Protein AF-A0A4Q3CD72-F1 (afdb_monomer)

pLDDT: mean 72.45, std 19.72, range [25.94, 92.69]

Foldseek 3Di:
DWFFFQPFADQPVSTDIDDDDQDDEDPQWDWAAAPDADDDVVCRCQSNVPDPPPCSVVSCVVQNPGHGPPGGDDPDGPGDRDDDDDDTDIDRPPDDD

Sequence (97 aa):
MRAAIIERYGPPEVVVIREVPTPVPNEDEILVRITTTTVNSGDARVRGLRVPRGMSLMMRFALGFNGPKQQIGGFDDAGRLEAADLLLGTVEAKREA

Mean predicted aligned error: 9.27 Å

Radius of gyration: 15.06 Å; Cα contacts (8 Å, |Δi|>4): 156; chains: 1; bounding box: 38×34×36 Å

Structure (mmCIF, N/CA/C/O backbone):
data_AF-A0A4Q3CD72-F1
#
_entry.id   AF-A0A4Q3CD72-F1
#
loop_
_atom_site.group_PDB
_atom_site.id
_atom_site.type_symbol
_atom_site.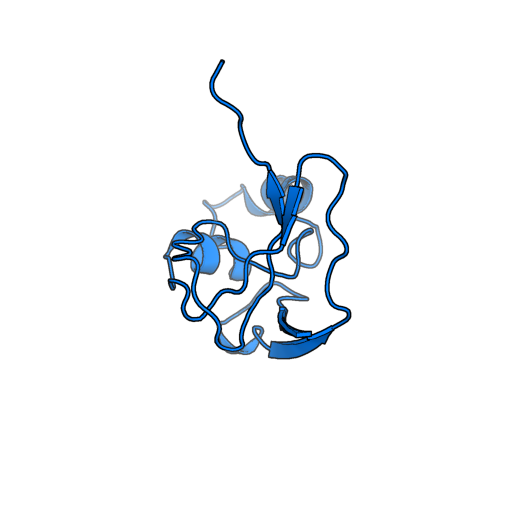label_atom_id
_atom_site.label_alt_id
_atom_site.label_comp_id
_atom_site.label_asym_id
_atom_site.label_entity_id
_atom_site.label_seq_id
_atom_site.pdbx_PDB_ins_code
_atom_site.Cartn_x
_atom_site.Cartn_y
_atom_site.Cartn_z
_atom_site.occupancy
_atom_site.B_iso_or_equiv
_atom_site.auth_seq_id
_atom_site.auth_comp_id
_atom_site.auth_asym_id
_atom_site.auth_atom_id
_atom_site.pdbx_PDB_model_num
ATOM 1 N N . MET A 1 1 ? -6.290 -9.299 9.946 1.00 81.25 1 MET A N 1
ATOM 2 C CA . MET A 1 1 ? -6.975 -9.030 8.661 1.00 81.25 1 MET A CA 1
ATOM 3 C C . MET A 1 1 ? -6.119 -9.458 7.469 1.00 81.25 1 MET A C 1
ATOM 5 O O . MET A 1 1 ? -4.914 -9.587 7.623 1.00 81.25 1 MET A O 1
ATOM 9 N N . ARG A 1 2 ? -6.704 -9.656 6.280 1.00 79.75 2 ARG A N 1
ATOM 10 C CA . ARG A 1 2 ? -5.944 -9.849 5.029 1.00 79.75 2 ARG A CA 1
ATOM 11 C C . ARG A 1 2 ? -5.731 -8.500 4.335 1.00 79.75 2 ARG A C 1
ATOM 13 O O . ARG A 1 2 ? -6.671 -7.711 4.264 1.00 79.75 2 ARG A O 1
ATOM 20 N N . ALA A 1 3 ? -4.528 -8.254 3.825 1.00 81.94 3 ALA A N 1
ATOM 21 C CA . ALA A 1 3 ? -4.154 -7.013 3.148 1.00 81.94 3 ALA A CA 1
ATOM 22 C C . ALA A 1 3 ? -3.268 -7.281 1.923 1.00 81.94 3 ALA A C 1
ATOM 24 O O . ALA A 1 3 ? -2.518 -8.259 1.895 1.00 81.94 3 ALA A O 1
ATOM 25 N N . ALA A 1 4 ? -3.350 -6.401 0.923 1.00 83.88 4 ALA A N 1
ATOM 26 C CA . ALA A 1 4 ? -2.444 -6.383 -0.220 1.00 83.88 4 ALA A CA 1
ATOM 27 C C . ALA A 1 4 ? -1.168 -5.612 0.139 1.00 83.88 4 ALA A C 1
ATOM 29 O O . ALA A 1 4 ? -1.224 -4.426 0.452 1.00 83.88 4 ALA A O 1
ATOM 30 N N . ILE A 1 5 ? -0.028 -6.301 0.103 1.00 84.38 5 ILE A N 1
ATOM 31 C CA . ILE A 1 5 ? 1.275 -5.790 0.526 1.00 84.38 5 ILE A CA 1
ATOM 32 C C . ILE A 1 5 ? 2.187 -5.602 -0.685 1.00 84.38 5 ILE A C 1
ATOM 34 O O . ILE A 1 5 ? 2.297 -6.486 -1.538 1.00 84.38 5 ILE A O 1
ATOM 38 N N . ILE A 1 6 ? 2.881 -4.464 -0.723 1.00 86.19 6 ILE A N 1
ATOM 39 C CA . ILE A 1 6 ? 3.905 -4.117 -1.711 1.00 86.19 6 ILE A CA 1
ATOM 40 C C . ILE A 1 6 ? 5.218 -3.837 -0.971 1.00 86.19 6 ILE A C 1
ATOM 42 O O . ILE A 1 6 ? 5.448 -2.739 -0.472 1.00 86.19 6 ILE A O 1
ATOM 46 N N . GLU A 1 7 ? 6.108 -4.829 -0.905 1.00 86.50 7 GLU A N 1
ATOM 47 C CA . GLU A 1 7 ? 7.395 -4.691 -0.194 1.00 86.50 7 GLU A CA 1
ATOM 48 C C . GLU A 1 7 ? 8.484 -4.033 -1.055 1.00 86.50 7 GLU A C 1
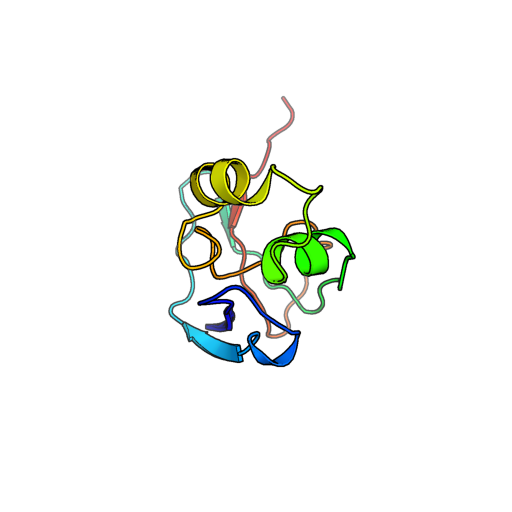ATOM 50 O O . GLU A 1 7 ? 9.433 -3.448 -0.536 1.00 86.50 7 GLU A O 1
ATOM 55 N N . ARG A 1 8 ? 8.355 -4.136 -2.382 1.00 90.06 8 ARG A N 1
ATOM 56 C CA . ARG A 1 8 ? 9.326 -3.625 -3.353 1.00 90.06 8 ARG A CA 1
ATOM 57 C C . ARG A 1 8 ? 8.638 -3.071 -4.588 1.00 90.06 8 ARG A C 1
ATOM 59 O O . ARG A 1 8 ? 7.555 -3.520 -4.962 1.00 90.06 8 ARG A O 1
ATOM 66 N N . TYR A 1 9 ? 9.314 -2.148 -5.261 1.00 90.75 9 TYR A N 1
ATOM 67 C CA . TYR A 1 9 ? 8.874 -1.699 -6.578 1.00 90.75 9 TYR A CA 1
ATOM 68 C C . TYR A 1 9 ? 8.994 -2.821 -7.615 1.00 90.75 9 TYR A C 1
ATOM 70 O O . TYR A 1 9 ? 9.911 -3.642 -7.544 1.00 90.75 9 TYR A O 1
ATOM 78 N N . GLY A 1 10 ? 8.106 -2.845 -8.611 1.00 90.94 10 GLY A N 1
ATOM 79 C CA . GLY A 1 10 ? 8.200 -3.848 -9.674 1.00 90.94 10 GLY A CA 1
ATOM 80 C C . GLY A 1 10 ? 6.985 -3.948 -10.594 1.00 90.94 10 GLY A C 1
ATOM 81 O O . GLY A 1 10 ? 6.269 -2.961 -10.768 1.00 90.94 10 GLY A O 1
ATOM 82 N N . PRO A 1 11 ? 6.760 -5.107 -11.236 1.00 92.69 11 PRO A N 1
ATOM 83 C CA . PRO A 1 11 ? 5.554 -5.422 -12.012 1.00 92.69 11 PRO A CA 1
ATOM 84 C C . PRO A 1 11 ? 4.399 -5.904 -11.095 1.00 92.69 11 PRO A C 1
ATOM 86 O O . PRO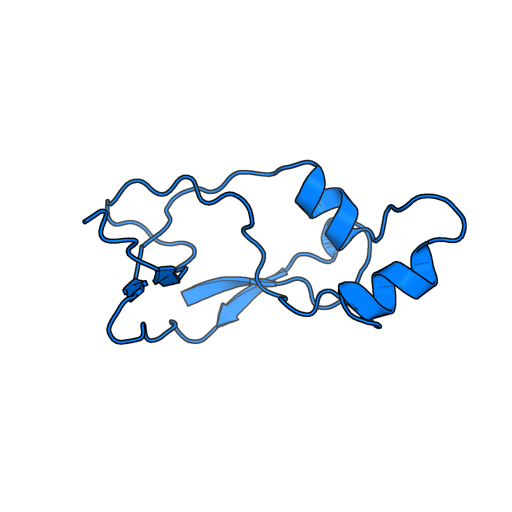 A 1 11 ? 4.616 -6.008 -9.886 1.00 92.69 11 PRO A O 1
ATOM 89 N N . PRO A 1 12 ? 3.149 -6.053 -11.579 1.00 87.31 12 PRO A N 1
ATOM 90 C CA . PRO A 1 12 ? 1.973 -6.311 -10.729 1.00 87.31 12 PRO A CA 1
ATOM 91 C C . PRO A 1 12 ? 2.105 -7.502 -9.766 1.00 87.31 12 PRO A C 1
ATOM 93 O O . PRO A 1 12 ? 1.531 -7.477 -8.685 1.00 87.31 12 PRO A O 1
ATOM 96 N N . GLU A 1 13 ? 2.927 -8.488 -10.107 1.00 91.69 13 GLU A N 1
ATOM 97 C CA . GLU A 1 13 ? 3.186 -9.715 -9.348 1.00 91.69 13 GLU A CA 1
ATOM 98 C C . GLU A 1 13 ? 3.902 -9.467 -8.008 1.00 91.69 13 GLU A C 1
ATOM 100 O O . GLU A 1 13 ? 3.997 -10.367 -7.179 1.00 91.69 13 GLU A O 1
ATOM 105 N N . VAL A 1 14 ? 4.416 -8.253 -7.767 1.00 90.06 14 VAL A N 1
ATOM 106 C CA . VAL A 1 14 ? 4.973 -7.876 -6.453 1.00 90.06 14 VAL A CA 1
ATOM 107 C C . VAL A 1 14 ? 3.898 -7.607 -5.399 1.00 90.06 14 VAL A C 1
ATOM 109 O O . VAL A 1 14 ? 4.241 -7.480 -4.226 1.00 90.06 14 VAL A O 1
ATOM 112 N N . VAL A 1 15 ? 2.627 -7.496 -5.801 1.00 87.69 15 VAL A N 1
ATOM 113 C CA . VAL A 1 15 ? 1.497 -7.374 -4.874 1.00 87.69 15 VAL A CA 1
ATOM 114 C C . VAL A 1 15 ? 1.184 -8.754 -4.313 1.00 87.69 15 VAL A C 1
ATOM 116 O O . VAL A 1 15 ? 0.831 -9.668 -5.056 1.00 87.69 15 VAL A O 1
ATOM 119 N N . VAL A 1 16 ? 1.278 -8.903 -2.994 1.00 86.38 16 VAL A N 1
ATOM 120 C CA . VAL A 1 16 ? 0.990 -10.169 -2.310 1.00 86.38 16 VAL A CA 1
ATOM 121 C C . VAL A 1 16 ? -0.079 -9.974 -1.249 1.00 86.38 16 VAL A C 1
ATOM 123 O O . VAL A 1 16 ? -0.018 -9.036 -0.460 1.00 86.38 16 VAL A O 1
ATOM 126 N N . ILE A 1 17 ? -1.062 -10.872 -1.204 1.00 84.50 17 ILE A N 1
ATOM 127 C CA . ILE A 1 17 ? -2.051 -10.878 -0.124 1.00 84.50 17 ILE A CA 1
ATOM 128 C C . ILE A 1 17 ? -1.447 -11.602 1.077 1.00 84.50 17 ILE A C 1
ATOM 130 O O . ILE A 1 17 ? -1.046 -12.760 0.958 1.00 84.50 17 ILE A O 1
ATOM 134 N N . ARG A 1 18 ? -1.400 -10.940 2.233 1.00 83.31 18 ARG A N 1
ATOM 135 C CA . ARG A 1 18 ? -0.931 -11.531 3.495 1.00 83.31 18 ARG A CA 1
ATOM 136 C C . ARG A 1 18 ? -1.913 -11.279 4.624 1.00 83.31 18 ARG A C 1
ATOM 138 O O . ARG A 1 18 ? -2.678 -10.316 4.591 1.00 83.31 18 ARG A O 1
ATOM 145 N N . GLU A 1 19 ? -1.875 -12.147 5.626 1.00 86.19 19 GLU A N 1
ATOM 146 C CA . GLU A 1 19 ? -2.499 -11.869 6.914 1.00 86.19 19 GLU A CA 1
ATOM 147 C C . GLU A 1 19 ? -1.601 -10.942 7.732 1.00 86.19 19 GLU A C 1
ATOM 149 O O . GLU A 1 19 ? -0.394 -11.149 7.842 1.00 86.19 19 GLU A O 1
ATOM 154 N N . VAL A 1 20 ? -2.207 -9.898 8.281 1.00 82.62 20 VAL A N 1
ATOM 155 C CA . VAL A 1 20 ? -1.576 -8.873 9.112 1.00 82.62 20 VAL A CA 1
ATOM 156 C C . VAL A 1 20 ? -2.464 -8.590 10.326 1.00 82.62 20 VAL A C 1
ATOM 158 O O . VAL A 1 20 ? -3.666 -8.880 10.281 1.00 82.62 20 VAL A O 1
ATOM 161 N N . PRO A 1 21 ? -1.933 -8.023 11.420 1.00 84.88 21 PRO A N 1
ATOM 162 C CA . PRO A 1 21 ? -2.757 -7.577 12.538 1.00 84.88 21 PRO A CA 1
ATOM 163 C C . PRO A 1 21 ? -3.846 -6.599 12.084 1.00 84.88 21 PRO A C 1
ATOM 165 O O . PRO A 1 21 ? -3.652 -5.813 11.158 1.00 84.88 21 PRO A O 1
ATOM 168 N N . THR A 1 22 ? -5.015 -6.672 12.715 1.00 83.38 22 THR A N 1
ATOM 169 C CA . THR A 1 22 ? -6.065 -5.668 12.511 1.00 83.38 22 THR A CA 1
ATOM 170 C C . THR A 1 22 ? -5.622 -4.359 13.176 1.00 83.38 22 THR A C 1
ATOM 172 O O . THR A 1 22 ? -5.205 -4.419 14.335 1.00 83.38 22 THR A O 1
ATOM 175 N N . PRO A 1 23 ? -5.671 -3.206 12.482 1.00 79.12 23 PRO A N 1
ATOM 176 C CA . PRO A 1 23 ? -5.262 -1.941 13.075 1.00 79.12 23 PRO A CA 1
ATOM 177 C C . PRO A 1 23 ? -6.210 -1.546 14.207 1.00 79.12 23 PRO A C 1
ATOM 179 O O . PRO A 1 23 ? -7.405 -1.846 14.173 1.00 79.12 23 PRO A O 1
ATOM 182 N N . VAL A 1 24 ? -5.651 -0.883 15.215 1.00 83.38 24 VAL A N 1
ATOM 183 C CA . VAL A 1 24 ? -6.403 -0.309 16.331 1.00 83.38 24 VAL A CA 1
ATOM 184 C C . VAL A 1 24 ? -6.557 1.183 16.037 1.00 83.38 24 VAL A C 1
ATOM 186 O O . VAL A 1 24 ? -5.529 1.848 15.913 1.00 83.38 24 VAL A O 1
ATOM 189 N N . PRO A 1 25 ? -7.788 1.695 15.863 1.00 79.62 25 PRO A N 1
ATOM 190 C CA . PRO A 1 25 ? -8.005 3.113 15.599 1.00 79.62 25 PRO A CA 1
ATOM 191 C C . PRO A 1 25 ? -7.627 3.965 16.818 1.00 79.62 25 PRO A C 1
ATOM 193 O O . PRO A 1 25 ? -7.802 3.534 17.961 1.00 79.62 25 PRO A O 1
ATOM 196 N N . ASN A 1 26 ? -7.138 5.176 16.560 1.00 82.94 26 ASN A N 1
ATOM 197 C CA . ASN A 1 26 ? -6.973 6.222 17.569 1.00 82.94 26 ASN A CA 1
ATOM 198 C C . ASN A 1 26 ? -8.326 6.852 17.958 1.00 82.94 26 ASN A C 1
ATOM 200 O O . ASN A 1 26 ? -9.362 6.518 17.386 1.00 82.94 26 ASN A O 1
ATOM 204 N N . GLU A 1 27 ? -8.320 7.776 18.926 1.00 83.94 27 GLU A N 1
ATOM 205 C CA . GLU A 1 27 ? -9.544 8.382 19.488 1.00 83.94 27 GLU A CA 1
ATOM 206 C C . GLU A 1 27 ? -10.449 9.049 18.433 1.00 83.94 27 GLU A C 1
ATOM 208 O O . GLU A 1 27 ? -11.672 8.969 18.544 1.00 83.94 27 GLU A O 1
ATOM 213 N N . ASP A 1 28 ? -9.855 9.632 17.386 1.00 85.69 28 ASP A N 1
ATOM 214 C CA . ASP A 1 28 ? -10.559 10.340 16.304 1.00 85.69 28 ASP A CA 1
ATOM 215 C C . ASP A 1 28 ? -10.690 9.520 15.003 1.00 85.69 28 ASP A C 1
ATOM 217 O O . ASP A 1 28 ? -11.096 10.030 13.952 1.00 85.69 28 ASP A O 1
ATOM 221 N N . GLU A 1 29 ? -10.345 8.235 15.048 1.00 78.88 29 GLU A N 1
ATOM 222 C CA . GLU A 1 29 ? -10.402 7.346 13.894 1.00 78.88 29 GLU A CA 1
ATOM 223 C C . GLU A 1 29 ? -11.520 6.321 14.041 1.00 78.88 29 GLU A C 1
ATOM 225 O O . GLU A 1 29 ? -11.855 5.846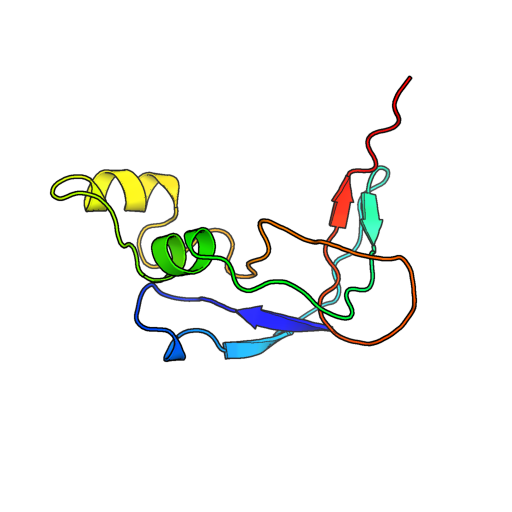 15.127 1.00 78.88 29 GLU A O 1
ATOM 230 N N . ILE A 1 30 ? -12.068 5.913 12.902 1.00 73.25 30 ILE A N 1
ATOM 231 C CA . ILE A 1 30 ? -12.970 4.770 12.841 1.00 73.25 30 ILE A CA 1
ATOM 232 C C . ILE A 1 30 ? -12.340 3.646 12.036 1.00 73.25 30 ILE A C 1
ATOM 234 O O . ILE A 1 30 ? -11.650 3.857 11.036 1.00 73.25 30 ILE A O 1
ATOM 238 N N . LEU A 1 31 ? -12.609 2.424 12.484 1.00 78.06 31 LEU A N 1
ATOM 239 C CA . LEU A 1 31 ? -12.181 1.217 11.807 1.00 78.06 31 LEU A CA 1
ATOM 240 C C . LEU A 1 31 ? -13.258 0.801 10.798 1.00 78.06 31 LEU A C 1
ATOM 242 O O . LEU A 1 31 ? -14.338 0.351 11.186 1.00 78.06 31 LEU A O 1
ATOM 246 N N . VAL A 1 32 ? -12.972 0.952 9.504 1.00 75.62 32 VAL A N 1
ATOM 247 C CA . VAL A 1 32 ? -13.948 0.689 8.435 1.00 75.62 32 VAL A CA 1
ATOM 248 C C . VAL A 1 32 ? -13.649 -0.630 7.754 1.00 75.62 32 VAL A C 1
ATOM 250 O O . VAL A 1 32 ? -12.557 -0.836 7.240 1.00 75.62 32 VAL A O 1
ATOM 253 N N . ARG A 1 33 ? -14.634 -1.525 7.710 1.00 70.00 33 ARG A N 1
ATOM 254 C CA . ARG A 1 33 ? -14.526 -2.778 6.964 1.00 70.00 33 ARG A CA 1
ATOM 255 C C . ARG A 1 33 ? -14.749 -2.514 5.477 1.00 70.00 33 ARG A C 1
ATOM 257 O O . ARG A 1 33 ? -15.856 -2.180 5.070 1.00 70.00 33 ARG A O 1
ATOM 264 N N . ILE A 1 34 ? -13.708 -2.687 4.676 1.00 71.75 34 ILE A N 1
ATOM 265 C CA . ILE A 1 34 ? -13.772 -2.574 3.222 1.00 71.75 34 ILE A CA 1
ATOM 266 C C . ILE A 1 34 ? -14.219 -3.935 2.658 1.00 71.75 34 ILE A C 1
ATOM 268 O O . ILE A 1 34 ? -13.833 -4.993 3.148 1.00 71.75 34 ILE A O 1
ATOM 272 N N . THR A 1 35 ? -15.099 -3.911 1.655 1.00 69.12 35 THR A N 1
ATOM 273 C CA . THR A 1 35 ? -15.550 -5.119 0.924 1.00 69.12 35 THR A CA 1
ATOM 274 C C . THR A 1 35 ? -15.016 -5.126 -0.507 1.00 69.12 35 THR A C 1
ATOM 276 O O . THR A 1 35 ? -14.833 -6.170 -1.131 1.00 69.12 35 THR A O 1
ATOM 279 N N . THR A 1 36 ? -14.768 -3.946 -1.069 1.00 67.00 36 THR A N 1
ATOM 280 C CA . THR A 1 36 ? -14.229 -3.763 -2.413 1.00 67.00 36 THR A CA 1
ATOM 281 C C . THR A 1 36 ? -13.452 -2.458 -2.435 1.00 67.00 36 THR A C 1
ATOM 283 O O . THR A 1 36 ? -13.854 -1.488 -1.801 1.00 67.00 36 THR A O 1
ATOM 286 N N . THR A 1 37 ? -12.346 -2.444 -3.168 1.00 73.19 37 THR A N 1
ATOM 287 C CA . THR A 1 37 ? -11.561 -1.239 -3.433 1.00 73.19 37 THR A CA 1
ATOM 288 C C . THR A 1 37 ? -11.261 -1.151 -4.927 1.00 73.19 37 THR A C 1
ATOM 290 O O . THR A 1 37 ? -11.481 -2.108 -5.679 1.00 73.19 37 THR A O 1
ATOM 293 N N . THR A 1 38 ? -10.808 0.013 -5.373 1.00 73.50 38 THR A N 1
ATOM 294 C CA . THR A 1 38 ? -10.527 0.272 -6.784 1.00 73.50 38 THR A CA 1
ATOM 295 C C . THR A 1 38 ? -9.090 -0.098 -7.145 1.00 73.50 38 THR A C 1
ATOM 297 O O . THR A 1 38 ? -8.212 -0.200 -6.293 1.00 73.50 38 THR A O 1
ATOM 300 N N . VAL A 1 39 ? -8.839 -0.313 -8.437 1.00 77.56 39 VAL A N 1
ATOM 301 C CA . VAL A 1 39 ? -7.480 -0.394 -8.981 1.00 77.56 39 VAL A CA 1
ATOM 302 C C . VAL A 1 39 ? -7.262 0.853 -9.820 1.00 77.56 39 VAL A C 1
ATOM 304 O O . VAL A 1 39 ? -7.832 0.973 -10.905 1.00 77.56 39 VAL A O 1
ATOM 307 N N . ASN A 1 40 ? -6.448 1.786 -9.327 1.00 77.75 40 ASN A N 1
ATOM 308 C CA . ASN A 1 40 ? -6.202 3.047 -10.016 1.00 77.75 40 ASN A CA 1
ATOM 309 C C . ASN A 1 40 ? -4.812 3.076 -10.696 1.00 77.75 40 ASN A C 1
ATOM 311 O O . ASN A 1 40 ? -3.896 2.292 -10.421 1.00 77.75 40 ASN A O 1
ATOM 315 N N . SER A 1 41 ? -4.651 3.997 -11.650 1.00 82.50 41 SER A N 1
ATOM 316 C CA . SER A 1 41 ? -3.384 4.160 -12.378 1.00 82.50 41 SER A CA 1
ATOM 317 C C . SER A 1 41 ? -2.272 4.797 -11.530 1.00 82.50 41 SER A C 1
ATOM 319 O O . SER A 1 41 ? -1.090 4.611 -11.839 1.00 82.50 41 SER A O 1
ATOM 321 N N . GLY A 1 42 ? -2.632 5.522 -10.466 1.00 81.88 42 GLY A N 1
ATOM 322 C CA . GLY A 1 42 ? -1.704 6.149 -9.526 1.00 81.88 42 GLY A CA 1
ATOM 323 C C . GLY A 1 42 ? -0.928 5.107 -8.727 1.00 81.88 42 GLY A C 1
ATOM 324 O O . GLY A 1 42 ? 0.302 5.088 -8.777 1.00 81.88 42 GLY A O 1
ATOM 325 N N . ASP A 1 43 ? -1.637 4.164 -8.117 1.00 80.38 43 ASP A N 1
ATOM 326 C CA . ASP A 1 43 ? -1.110 3.014 -7.388 1.00 80.38 43 ASP A CA 1
ATOM 327 C C . ASP A 1 43 ? -0.184 2.192 -8.282 1.00 80.38 43 ASP A C 1
ATOM 329 O O . ASP A 1 43 ? 0.929 1.838 -7.893 1.00 80.38 43 ASP A O 1
ATOM 333 N N . ALA A 1 44 ? -0.584 1.956 -9.537 1.00 83.75 44 ALA A N 1
ATOM 334 C CA . ALA A 1 44 ? 0.251 1.251 -10.502 1.00 83.75 44 ALA A CA 1
ATOM 335 C C . ALA A 1 44 ? 1.557 2.002 -10.827 1.00 83.75 44 ALA A C 1
ATOM 337 O O . ALA A 1 44 ? 2.596 1.358 -11.019 1.00 83.75 44 ALA A O 1
ATOM 338 N N . ARG A 1 45 ? 1.531 3.343 -10.892 1.00 86.94 45 ARG A N 1
ATOM 339 C CA . ARG A 1 45 ? 2.731 4.170 -11.109 1.00 86.94 45 ARG A CA 1
ATOM 340 C C . ARG A 1 45 ? 3.637 4.183 -9.886 1.00 86.94 45 ARG A C 1
ATOM 342 O O . ARG A 1 45 ? 4.840 4.005 -10.057 1.00 86.94 45 ARG A O 1
ATOM 349 N N . VAL A 1 46 ? 3.077 4.339 -8.689 1.00 85.56 46 VAL A N 1
ATOM 350 C CA . VAL A 1 46 ? 3.816 4.328 -7.418 1.00 85.56 46 VAL A CA 1
ATOM 351 C C . VAL A 1 46 ? 4.466 2.963 -7.194 1.00 85.56 46 VAL A C 1
ATOM 353 O O . VAL A 1 46 ? 5.685 2.883 -7.063 1.00 85.56 46 VAL A O 1
ATOM 356 N N . ARG A 1 47 ? 3.695 1.873 -7.284 1.00 87.94 47 ARG A N 1
ATOM 357 C CA . ARG A 1 47 ? 4.179 0.483 -7.190 1.00 87.94 47 ARG A CA 1
ATOM 358 C C . ARG A 1 47 ? 5.254 0.167 -8.231 1.00 87.94 47 ARG A C 1
ATOM 360 O O . ARG A 1 47 ? 6.213 -0.544 -7.946 1.00 87.94 47 ARG A O 1
ATOM 367 N N . GLY A 1 48 ? 5.099 0.670 -9.454 1.00 89.81 48 GLY A N 1
ATOM 368 C CA . GLY A 1 48 ? 6.064 0.460 -10.533 1.00 89.81 48 GLY A CA 1
ATOM 369 C C . GLY A 1 48 ? 7.248 1.427 -10.539 1.00 89.81 48 GLY A C 1
ATOM 370 O O . GLY A 1 48 ? 8.098 1.295 -11.416 1.00 89.81 48 GLY A O 1
ATOM 371 N N . LEU A 1 49 ? 7.281 2.419 -9.639 1.00 90.00 49 LEU A N 1
ATOM 372 C CA . LEU A 1 49 ? 8.177 3.582 -9.696 1.00 90.00 49 LEU A CA 1
ATOM 373 C C . LEU A 1 49 ? 8.255 4.201 -11.110 1.00 90.00 49 LEU A C 1
ATOM 375 O O . LEU A 1 49 ? 9.321 4.568 -11.609 1.00 90.00 49 LEU A O 1
ATOM 379 N N . ARG A 1 50 ? 7.108 4.287 -11.793 1.00 89.31 50 ARG A N 1
ATOM 380 C CA . ARG A 1 50 ? 7.001 4.838 -13.151 1.00 89.31 50 ARG A CA 1
ATOM 381 C C . ARG A 1 50 ? 6.884 6.353 -13.075 1.00 89.31 50 ARG A C 1
ATOM 383 O O . ARG A 1 50 ? 5.785 6.896 -12.986 1.00 89.31 50 ARG A O 1
ATOM 390 N N . VAL A 1 51 ? 8.033 7.016 -13.105 1.00 87.50 51 VAL A N 1
ATOM 391 C CA . VAL A 1 51 ? 8.172 8.473 -12.979 1.00 87.50 51 VAL A CA 1
ATOM 392 C C . VAL A 1 51 ? 8.946 9.040 -14.176 1.00 87.50 51 VAL A C 1
ATOM 394 O O . VAL A 1 51 ? 9.631 8.275 -14.866 1.00 87.50 51 VAL A O 1
ATOM 397 N N . PRO A 1 52 ? 8.853 10.353 -14.460 1.00 88.94 52 PRO A N 1
ATOM 398 C CA . PRO A 1 52 ? 9.634 10.976 -15.524 1.00 88.94 52 PRO A CA 1
ATOM 399 C C . PRO A 1 52 ? 11.136 10.698 -15.385 1.00 88.94 52 PRO A C 1
ATOM 401 O O . PRO A 1 52 ? 11.668 10.528 -14.280 1.00 88.94 52 PRO A O 1
ATOM 404 N N . ARG A 1 53 ? 11.839 10.654 -16.523 1.00 85.75 53 ARG A N 1
ATOM 405 C CA . ARG A 1 53 ? 13.291 10.421 -16.550 1.00 85.75 53 ARG A CA 1
ATOM 406 C C . ARG A 1 53 ? 14.011 11.445 -15.667 1.00 85.75 53 ARG A C 1
ATOM 408 O O . ARG A 1 53 ? 13.695 12.627 -15.700 1.00 85.75 53 ARG A O 1
ATOM 415 N N . GLY A 1 54 ? 14.969 10.970 -14.872 1.00 88.31 54 GLY A N 1
ATOM 416 C CA . GLY A 1 54 ? 15.740 11.795 -13.934 1.00 88.31 54 GLY A CA 1
ATOM 417 C C . GLY A 1 54 ? 15.092 12.005 -12.559 1.00 88.31 54 GLY A C 1
ATOM 418 O O . GLY A 1 54 ? 15.780 12.420 -11.635 1.00 88.31 54 GLY A O 1
ATOM 419 N N . MET A 1 55 ? 13.813 11.658 -12.369 1.00 89.56 55 MET A N 1
ATOM 420 C CA . MET A 1 55 ? 13.124 11.856 -11.082 1.00 89.56 55 MET A CA 1
ATOM 421 C C . MET A 1 55 ? 13.142 10.628 -10.163 1.00 89.56 55 MET A C 1
ATOM 423 O O . MET A 1 55 ? 12.704 10.716 -9.020 1.00 89.56 55 MET 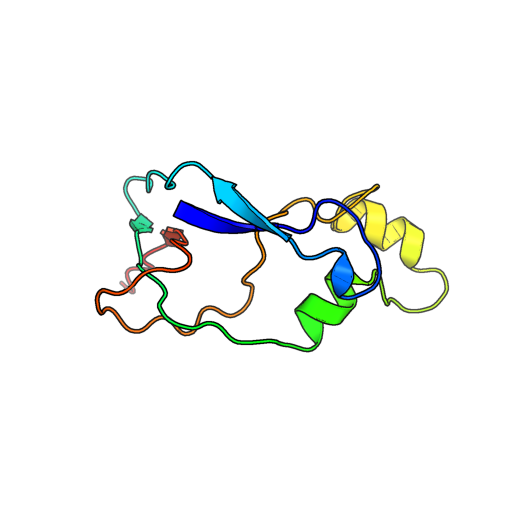A O 1
ATOM 427 N N . SER A 1 56 ? 13.653 9.481 -10.617 1.00 86.31 56 SER A N 1
ATOM 428 C CA . SER A 1 56 ? 13.609 8.224 -9.853 1.00 86.31 56 SER A CA 1
ATOM 429 C C . SER A 1 56 ? 14.298 8.316 -8.490 1.00 86.31 56 SER A C 1
ATOM 431 O O . SER A 1 56 ? 13.767 7.795 -7.512 1.00 86.31 56 SER A O 1
ATOM 433 N N . LEU A 1 57 ? 15.443 9.000 -8.400 1.00 89.88 57 LEU A N 1
ATOM 434 C CA . LEU A 1 57 ? 16.168 9.176 -7.141 1.00 89.88 57 LEU A CA 1
ATOM 435 C C . LEU A 1 57 ? 15.388 10.062 -6.162 1.00 89.88 57 LEU A C 1
ATOM 437 O O . LEU A 1 57 ? 15.196 9.677 -5.012 1.00 89.88 57 LEU A O 1
ATOM 441 N N . MET A 1 58 ? 14.872 11.200 -6.634 1.00 90.50 58 MET A N 1
ATOM 442 C CA . MET A 1 58 ? 14.030 12.089 -5.822 1.00 90.50 58 MET A CA 1
ATOM 443 C C . MET A 1 58 ? 12.778 11.362 -5.318 1.00 90.50 58 MET A C 1
ATOM 445 O O . MET A 1 58 ? 12.442 11.431 -4.138 1.00 90.50 58 MET A O 1
ATOM 449 N N . MET A 1 59 ? 12.129 10.584 -6.185 1.00 88.38 59 MET A N 1
ATOM 450 C CA . MET A 1 59 ? 10.931 9.829 -5.823 1.00 88.38 59 MET A CA 1
ATOM 451 C C . MET A 1 59 ? 11.219 8.691 -4.842 1.00 88.38 59 MET A C 1
ATOM 453 O O . MET A 1 59 ? 10.376 8.408 -4.000 1.00 88.38 59 MET A O 1
ATOM 457 N N . ARG A 1 60 ? 12.413 8.085 -4.867 1.00 89.00 60 ARG A N 1
ATOM 458 C CA . ARG A 1 60 ? 12.847 7.124 -3.837 1.00 89.00 60 ARG A CA 1
ATOM 459 C C . ARG A 1 60 ? 13.020 7.773 -2.461 1.00 89.00 60 ARG A C 1
ATOM 461 O O . ARG A 1 60 ? 12.716 7.134 -1.459 1.00 89.00 60 ARG A O 1
ATOM 468 N N . PHE A 1 61 ? 13.442 9.035 -2.380 1.00 90.94 61 PHE A N 1
ATOM 469 C CA . PHE A 1 61 ? 13.462 9.759 -1.101 1.00 90.94 61 PHE A CA 1
ATOM 470 C C . PHE A 1 61 ? 12.046 10.060 -0.588 1.00 90.94 61 PHE A C 1
ATOM 472 O O . PHE A 1 61 ? 11.757 9.873 0.599 1.00 90.94 61 PHE A O 1
ATOM 479 N N . ALA A 1 62 ? 11.144 10.460 -1.488 1.00 86.69 62 ALA A N 1
ATOM 480 C CA . ALA A 1 62 ? 9.756 10.748 -1.143 1.00 86.69 62 ALA A CA 1
ATOM 481 C C . ALA A 1 62 ? 8.987 9.479 -0.727 1.00 86.69 62 ALA A C 1
ATOM 483 O O . ALA A 1 62 ? 8.479 9.398 0.392 1.00 86.69 62 ALA A O 1
ATOM 484 N N . LEU A 1 63 ? 8.967 8.463 -1.593 1.00 84.81 63 LEU A N 1
ATOM 485 C CA . LEU A 1 63 ? 8.121 7.273 -1.474 1.00 84.81 63 LEU A CA 1
ATOM 486 C C . LEU A 1 63 ? 8.782 6.102 -0.749 1.00 84.81 63 LEU A C 1
ATOM 488 O O . LEU A 1 63 ? 8.066 5.225 -0.292 1.00 84.81 63 LEU A O 1
ATOM 492 N N . GLY A 1 64 ? 10.110 6.084 -0.615 1.00 87.38 64 GLY A N 1
ATOM 493 C CA . GLY A 1 64 ? 10.872 4.989 -0.009 1.00 87.38 64 GLY A CA 1
ATOM 494 C C . GLY A 1 64 ? 11.889 4.382 -0.977 1.00 87.38 64 GLY A C 1
ATOM 495 O O . GLY A 1 64 ? 11.662 4.309 -2.188 1.00 87.38 64 GLY A O 1
ATOM 496 N N . PHE A 1 65 ? 13.052 3.983 -0.451 1.00 87.25 65 PHE A N 1
ATOM 497 C CA . PHE A 1 65 ? 14.210 3.673 -1.292 1.00 87.25 65 PHE A CA 1
ATOM 498 C C . PHE A 1 65 ? 14.090 2.326 -2.007 1.00 87.25 65 PHE A C 1
ATOM 500 O O . PHE A 1 65 ? 14.312 2.268 -3.212 1.00 87.25 65 PHE A O 1
ATOM 507 N N . ASN A 1 66 ? 13.693 1.263 -1.301 1.00 85.69 66 ASN A N 1
ATOM 508 C CA . ASN A 1 66 ? 13.584 -0.097 -1.854 1.00 85.69 66 ASN A CA 1
ATOM 509 C C . ASN A 1 66 ? 12.143 -0.498 -2.223 1.00 85.69 66 ASN A C 1
ATOM 511 O O . ASN A 1 66 ? 11.934 -1.402 -3.030 1.00 85.69 66 ASN A O 1
ATOM 515 N N . GLY A 1 67 ? 11.162 0.219 -1.687 1.00 84.75 67 GLY A N 1
ATOM 516 C CA . GLY A 1 67 ? 9.735 0.034 -1.916 1.00 84.75 67 GLY A CA 1
ATOM 517 C C . GLY A 1 67 ? 8.950 1.185 -1.281 1.00 84.75 67 GLY A C 1
ATOM 518 O O . GLY A 1 67 ? 9.568 2.042 -0.637 1.00 84.75 67 GLY A O 1
ATOM 519 N N . PRO A 1 68 ? 7.621 1.220 -1.464 1.00 80.25 68 PRO A N 1
ATOM 520 C CA . PRO A 1 68 ? 6.759 2.209 -0.825 1.00 80.25 68 PRO A CA 1
ATOM 521 C C . PRO A 1 68 ? 6.876 2.174 0.709 1.00 80.25 68 PRO A C 1
ATOM 523 O O . PRO A 1 68 ? 6.893 1.100 1.307 1.00 80.25 68 PRO A O 1
ATOM 526 N N . LYS A 1 69 ? 6.931 3.346 1.354 1.00 78.25 69 LYS A N 1
ATOM 527 C CA . LYS A 1 69 ? 6.934 3.502 2.822 1.00 78.25 69 LYS A CA 1
ATOM 528 C C . LYS A 1 69 ? 5.659 2.931 3.444 1.00 78.25 69 LYS A C 1
ATOM 53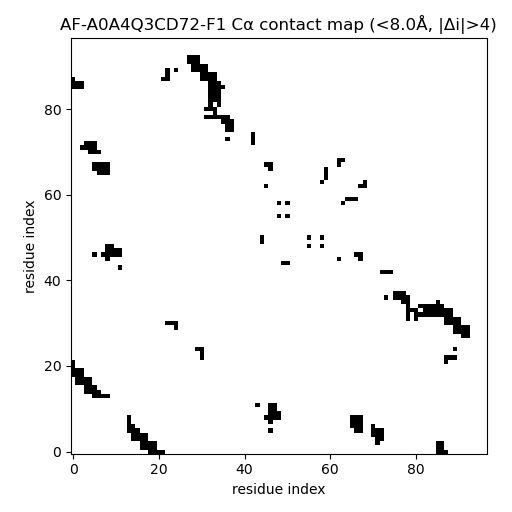0 O O . LYS A 1 69 ? 5.735 2.220 4.439 1.00 78.25 69 LYS A O 1
ATOM 535 N N . GLN A 1 70 ? 4.506 3.211 2.835 1.00 76.00 70 GLN A N 1
ATOM 536 C CA . GLN A 1 70 ? 3.259 2.509 3.126 1.00 76.00 70 GLN A CA 1
ATOM 537 C C . GLN A 1 70 ? 3.143 1.297 2.209 1.00 76.00 70 GLN A C 1
ATOM 539 O O . GLN A 1 70 ? 2.915 1.425 1.008 1.00 76.00 70 GLN A O 1
ATOM 544 N N . GLN A 1 71 ? 3.332 0.117 2.792 1.00 72.56 71 GLN A N 1
ATOM 545 C CA . GLN A 1 71 ? 3.303 -1.150 2.062 1.00 72.56 71 GLN A CA 1
ATOM 546 C C . GLN A 1 71 ? 1.879 -1.664 1.828 1.00 72.56 71 GLN A C 1
ATOM 548 O O . GLN A 1 71 ? 1.660 -2.424 0.887 1.00 72.56 71 GLN A O 1
ATOM 553 N N . ILE A 1 72 ? 0.929 -1.256 2.674 1.00 71.06 72 ILE A N 1
ATOM 554 C CA . ILE A 1 72 ? -0.508 -1.455 2.470 1.00 71.06 72 ILE A CA 1
ATOM 555 C C . ILE A 1 72 ? -1.000 -0.230 1.695 1.00 71.06 72 ILE A C 1
ATOM 557 O O . ILE A 1 72 ? -0.948 0.883 2.214 1.00 71.06 72 ILE A O 1
ATOM 561 N N . GLY A 1 73 ? -1.371 -0.434 0.430 1.00 60.69 73 GLY A N 1
ATOM 562 C CA . GLY A 1 73 ? -1.925 0.613 -0.435 1.00 60.69 73 GLY A CA 1
ATOM 563 C C . GLY A 1 73 ? -3.425 0.838 -0.211 1.00 60.69 73 GLY A C 1
ATOM 564 O O . GLY A 1 73 ? -4.062 0.069 0.505 1.00 60.69 73 GLY A O 1
ATOM 565 N N . GLY A 1 74 ? -3.965 1.873 -0.861 1.00 54.06 74 GLY A N 1
ATOM 566 C CA . GLY A 1 74 ? -5.357 2.322 -0.733 1.00 54.06 74 GLY A CA 1
ATOM 567 C C . GLY A 1 74 ? -5.425 3.848 -0.673 1.00 54.06 74 GLY A C 1
ATOM 568 O O . GLY A 1 74 ? -5.711 4.411 0.373 1.00 54.06 74 GLY A O 1
ATOM 569 N N . PHE A 1 75 ? -5.054 4.537 -1.761 1.00 47.69 75 PHE A N 1
ATOM 570 C CA . PHE A 1 75 ? -5.141 6.008 -1.814 1.00 47.69 75 PHE A CA 1
ATOM 571 C C . PHE A 1 75 ? -6.569 6.510 -2.082 1.00 47.69 75 PHE A C 1
ATOM 573 O O . PHE A 1 75 ? -6.880 7.645 -1.738 1.00 47.69 75 PHE A O 1
ATOM 580 N N . ASP A 1 76 ? -7.428 5.658 -2.653 1.00 44.41 76 ASP A N 1
ATOM 581 C CA . ASP A 1 76 ? -8.833 5.940 -2.954 1.00 44.41 76 ASP A CA 1
ATOM 582 C C . ASP A 1 76 ? -9.717 4.819 -2.381 1.00 44.41 76 ASP A C 1
ATOM 584 O O . ASP A 1 76 ? -10.071 3.862 -3.078 1.00 44.41 76 ASP A O 1
ATOM 588 N N . ASP A 1 77 ? -10.074 4.921 -1.102 1.00 44.19 77 ASP A N 1
ATOM 589 C CA . ASP A 1 77 ? -11.027 3.999 -0.484 1.00 44.19 77 ASP A CA 1
ATOM 590 C C . ASP A 1 77 ? -12.460 4.526 -0.643 1.00 44.19 77 ASP A C 1
ATOM 592 O O . ASP A 1 77 ? -12.928 5.396 0.089 1.00 44.19 77 ASP A O 1
ATOM 596 N N . ALA A 1 78 ? -13.200 3.962 -1.600 1.00 35.16 78 ALA A N 1
ATOM 597 C CA . ALA A 1 78 ? -14.652 4.105 -1.671 1.00 35.16 78 ALA A CA 1
ATOM 598 C C . ALA A 1 78 ? -15.311 3.077 -0.729 1.00 35.16 78 ALA A C 1
ATOM 600 O O . ALA A 1 78 ? -15.775 2.022 -1.159 1.00 35.16 78 ALA A O 1
ATOM 601 N N . GLY A 1 79 ? -15.309 3.352 0.577 1.00 32.78 79 GLY A N 1
ATOM 602 C CA . GLY A 1 79 ? -15.925 2.486 1.586 1.00 32.78 79 GLY A CA 1
ATOM 603 C C . GLY A 1 79 ? -17.399 2.824 1.834 1.00 32.78 79 GLY A C 1
ATOM 604 O O . GLY A 1 79 ? -17.716 3.911 2.307 1.00 32.78 79 GLY A O 1
ATOM 605 N N . ARG A 1 80 ? -18.312 1.880 1.573 1.00 30.41 80 ARG A N 1
ATOM 606 C CA . ARG A 1 80 ? -19.668 1.881 2.152 1.00 30.41 80 ARG A CA 1
ATOM 607 C C . ARG A 1 80 ? -19.629 1.076 3.455 1.00 30.41 80 ARG A C 1
ATOM 609 O O . ARG A 1 80 ? -19.079 -0.020 3.474 1.00 30.41 80 ARG A O 1
ATOM 616 N N . LEU A 1 81 ? -20.206 1.624 4.527 1.00 33.19 81 LEU A N 1
ATOM 617 C CA . LEU A 1 81 ? -20.344 0.976 5.836 1.00 33.19 81 LEU A CA 1
ATOM 618 C C . LEU A 1 81 ? -21.266 -0.246 5.724 1.00 33.19 81 LEU A C 1
ATOM 620 O O . LEU A 1 81 ? -22.474 -0.092 5.832 1.00 33.19 81 LEU A O 1
ATOM 624 N N . GLU A 1 82 ? -20.731 -1.441 5.484 1.00 25.94 82 GLU A N 1
ATOM 625 C CA . GLU A 1 82 ? -21.464 -2.703 5.647 1.00 25.94 82 GLU A CA 1
ATOM 626 C C . GLU A 1 82 ? -20.489 -3.896 5.663 1.00 25.94 82 GLU A C 1
ATOM 628 O O . GLU A 1 82 ? -19.425 -3.885 5.045 1.00 25.94 82 GLU A O 1
ATOM 633 N N . ALA A 1 83 ? -20.816 -4.911 6.462 1.00 33.62 83 ALA A N 1
ATOM 634 C CA . ALA A 1 83 ? -19.889 -5.948 6.894 1.00 33.62 83 ALA A CA 1
ATOM 635 C C . ALA A 1 83 ? -19.636 -7.063 5.847 1.00 33.62 83 ALA A C 1
ATOM 637 O O . ALA A 1 83 ? -20.461 -7.957 5.712 1.00 33.62 83 ALA A O 1
ATOM 638 N N . ALA A 1 84 ? -18.459 -7.093 5.199 1.00 31.69 84 ALA A N 1
ATOM 639 C CA . ALA A 1 84 ? -17.772 -8.304 4.692 1.00 31.69 84 ALA A CA 1
ATOM 640 C C . ALA A 1 84 ? -16.241 -8.088 4.482 1.00 31.69 84 ALA A C 1
ATOM 642 O O . ALA A 1 84 ? -15.780 -6.959 4.446 1.00 31.69 84 ALA A O 1
ATOM 643 N N . ASP A 1 85 ? -15.440 -9.164 4.473 1.00 36.75 85 ASP A N 1
ATOM 644 C CA . ASP A 1 85 ? -13.976 -9.187 4.695 1.00 36.75 85 ASP A CA 1
ATOM 645 C C . ASP A 1 85 ? -13.097 -8.761 3.495 1.00 36.75 85 ASP A C 1
ATOM 647 O O . ASP A 1 85 ? -12.875 -9.601 2.629 1.00 36.75 85 ASP A O 1
ATOM 651 N N . LEU A 1 86 ? -12.481 -7.563 3.487 1.00 46.28 86 LEU A N 1
ATOM 652 C CA . LEU A 1 86 ? -11.073 -7.322 3.078 1.00 46.28 86 LEU A CA 1
ATOM 653 C C . LEU A 1 86 ? -10.651 -5.842 3.233 1.00 46.28 86 LEU A C 1
ATOM 655 O O . LEU A 1 86 ? -11.207 -4.992 2.562 1.00 46.28 86 LEU A O 1
ATOM 659 N N . LEU A 1 87 ? -9.560 -5.573 3.966 1.00 47.62 87 LEU A N 1
ATOM 660 C CA . LEU A 1 87 ? -9.006 -4.249 4.331 1.00 47.62 87 LEU A CA 1
ATOM 661 C C . LEU A 1 87 ? -9.810 -3.534 5.437 1.00 47.62 87 LEU A C 1
ATOM 663 O O . LEU A 1 87 ? -10.992 -3.246 5.304 1.00 47.62 87 LEU A O 1
ATOM 667 N N . LEU A 1 88 ? -9.158 -3.269 6.569 1.00 43.06 88 LEU A N 1
ATOM 668 C CA . LEU A 1 88 ? -9.626 -2.277 7.532 1.00 43.06 88 LEU A CA 1
ATOM 669 C C . LEU A 1 88 ? -8.616 -1.135 7.494 1.00 43.06 88 LEU A C 1
ATOM 671 O O . LEU A 1 88 ? -7.509 -1.281 8.007 1.00 43.06 88 LEU A O 1
ATOM 675 N N . GLY A 1 89 ? -8.963 -0.055 6.799 1.00 46.03 89 GLY A N 1
ATOM 676 C CA . GLY A 1 89 ? -8.259 1.219 6.911 1.00 46.03 89 GLY A CA 1
ATOM 677 C C . GLY A 1 89 ? -8.760 1.970 8.144 1.00 46.03 89 GLY A C 1
ATOM 678 O O . GLY A 1 89 ? -9.913 1.791 8.554 1.00 46.03 89 GLY A O 1
ATOM 679 N N . THR A 1 90 ? -7.901 2.786 8.752 1.00 40.53 90 THR A N 1
ATOM 680 C CA . THR A 1 90 ? -8.358 3.837 9.661 1.00 40.53 90 THR A CA 1
ATOM 681 C C . THR A 1 90 ? -8.712 5.049 8.810 1.00 40.53 90 THR A C 1
ATOM 683 O O . THR A 1 90 ? -7.939 5.467 7.950 1.00 40.53 90 THR A O 1
ATOM 686 N N . VAL A 1 91 ? -9.923 5.568 8.986 1.00 52.00 91 VAL A N 1
ATOM 687 C CA . VAL A 1 91 ? -10.335 6.832 8.371 1.00 52.00 91 VAL A CA 1
ATOM 688 C C . VAL A 1 91 ? -10.434 7.843 9.502 1.00 52.00 91 VAL A C 1
ATOM 690 O O . VAL A 1 91 ? -11.178 7.611 10.459 1.00 52.00 91 VAL A O 1
ATOM 693 N N . GLU A 1 92 ? -9.686 8.944 9.410 1.00 44.16 92 GLU A N 1
ATOM 694 C CA . GLU A 1 92 ? -9.885 10.096 10.290 1.00 44.16 92 GLU A CA 1
ATOM 695 C C . GLU A 1 92 ? -11.295 10.635 10.049 1.00 44.16 92 GLU A C 1
ATOM 697 O O . GLU A 1 9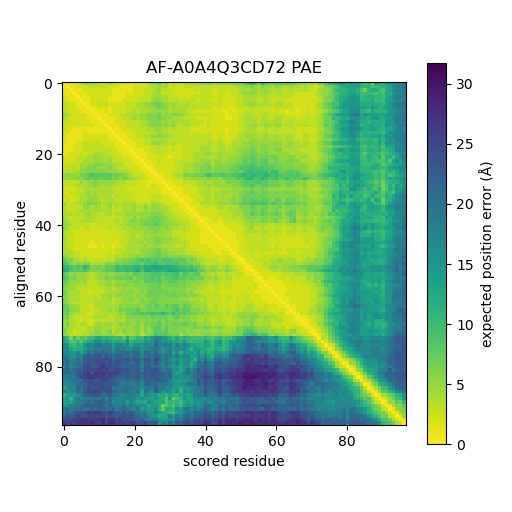2 ? -11.638 11.083 8.947 1.00 44.16 92 GLU A O 1
ATOM 702 N N . ALA A 1 93 ? -12.136 10.580 11.078 1.00 41.84 93 ALA A N 1
ATOM 703 C CA . ALA A 1 93 ? -13.456 11.166 11.004 1.00 41.84 93 ALA A CA 1
ATOM 704 C C . ALA A 1 9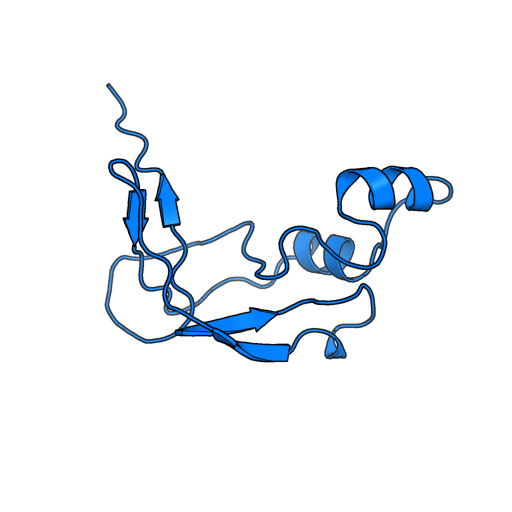3 ? -13.298 12.689 11.067 1.00 41.84 93 ALA A C 1
ATOM 706 O O . ALA A 1 93 ? -13.283 13.282 12.143 1.00 41.84 93 ALA A O 1
ATOM 707 N N . LYS A 1 94 ? -13.196 13.355 9.910 1.00 36.12 94 LYS A N 1
ATOM 708 C CA . LYS A 1 94 ? -13.358 14.812 9.856 1.00 36.12 94 LYS A CA 1
ATOM 709 C C . LYS A 1 94 ? -14.779 15.152 10.307 1.00 36.12 94 LYS A C 1
ATOM 711 O O . LYS A 1 94 ? -15.719 15.084 9.520 1.00 36.12 94 LYS A O 1
ATOM 716 N N . ARG A 1 95 ? -14.941 15.516 11.582 1.00 40.69 95 ARG A N 1
ATOM 717 C CA . ARG A 1 95 ? -16.108 16.274 12.033 1.00 40.69 95 ARG A CA 1
ATOM 718 C C . ARG A 1 95 ? -16.035 17.636 11.355 1.00 40.69 95 ARG A C 1
ATOM 720 O O . ARG A 1 95 ? -15.213 18.468 11.729 1.00 40.69 95 ARG A O 1
ATOM 727 N N . GLU A 1 96 ? -16.864 17.839 10.339 1.00 37.78 96 GLU A N 1
ATOM 728 C CA . GLU A 1 96 ? -17.230 19.189 9.925 1.00 37.78 96 GLU A CA 1
ATOM 729 C C . GLU A 1 96 ? -17.923 19.855 11.122 1.00 37.78 96 GLU A C 1
ATOM 731 O O . GLU A 1 96 ? -18.920 19.342 11.639 1.00 37.78 96 GLU A O 1
ATOM 736 N N . ALA A 1 97 ? -17.318 20.935 11.609 1.00 36.50 97 ALA A N 1
ATOM 737 C CA . ALA A 1 97 ? -17.895 21.868 12.567 1.00 36.50 97 ALA A CA 1
ATOM 738 C C . ALA A 1 97 ? -18.233 23.167 11.833 1.00 36.50 97 ALA A C 1
ATOM 740 O O . ALA A 1 97 ? -17.437 23.548 10.940 1.00 36.50 97 ALA A O 1
#

Secondary structure (DSSP, 8-state):
-EEEEE-S-SSGGGEEEEE-PPPPP-TTEEEEE-S-----HHHHHHHTT---TT-HHHHHHHH-SSS-SS-B--SS----S---SS-EEEEE-----

Solvent-accessible surface area (backbone atoms only — not comparable to full-atom values): 6009 Å² total; per-residue (Å²): 73,51,42,57,35,29,76,40,56,46,65,81,83,47,57,40,80,43,81,45,83,69,79,80,57,56,98,62,33,43,77,43,47,19,68,61,72,75,89,57,72,64,60,54,28,61,44,41,64,64,62,63,90,88,41,57,67,61,47,22,70,74,44,29,79,71,18,50,73,65,32,64,72,75,93,64,74,71,67,65,97,54,94,47,94,45,43,66,52,70,44,74,64,79,75,86,126

Nearest PDB structures (foldseek):
  4rvu-assembly2_C  TM=8.334E-01  e=1.656E-02  Mycobacterium tuberculosis H37Rv
  4rvu-assembly1_D  TM=8.281E-01  e=3.877E-02  Mycobacterium tuberc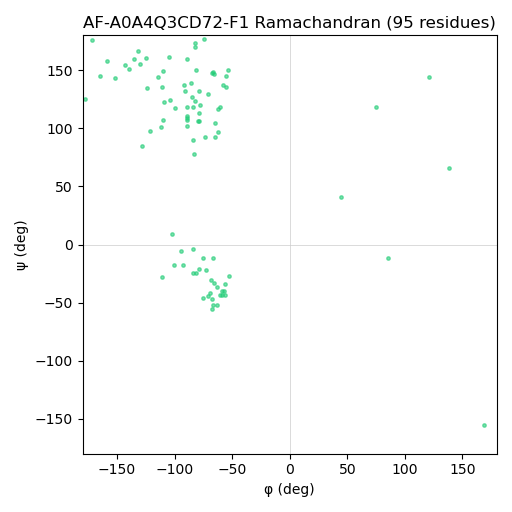ulosis H37Rv
  4rvu-assembly2_B  TM=8.089E-01  e=3.402E-02  Mycobacterium tuberculosis H37Rv
  4a27-assembly1_B  TM=7.852E-01  e=5.038E-02  Homo sapiens
  5bp4-assembly9_Q  TM=7.632E-01  e=3.589E-01  Mycolicibacterium smegmatis MC2 155